Protein AF-A0AAW0WHF5-F1 (afdb_monomer)

Solvent-accessible surface area (backbone atoms only — not comparable to full-atom values): 9556 Å² total; per-residue (Å²): 99,44,80,44,66,84,47,69,69,51,54,52,48,49,53,54,52,52,59,47,49,70,40,68,70,53,32,53,51,36,58,76,66,55,57,47,82,48,66,56,63,85,96,43,67,75,81,48,47,66,61,52,53,50,51,49,49,52,54,51,51,50,51,70,72,48,70,84,59,88,70,54,72,69,56,48,48,54,54,47,54,53,50,50,48,51,60,35,61,36,68,75,47,88,62,72,95,55,95,62,86,62,80,53,50,21,56,35,32,76,75,67,75,40,88,72,80,66,79,78,70,86,68,66,63,68,64,63,67,71,73,68,68,58,101,81,57,79,79,79,77,75,75,80,78,68,81,84,80,86,133

Structure (mmCIF, N/CA/C/O backbone):
data_AF-A0AAW0WHF5-F1
#
_entry.id   AF-A0AAW0WHF5-F1
#
loop_
_atom_site.group_PDB
_atom_site.id
_atom_site.type_symbol
_atom_site.label_atom_id
_atom_site.label_alt_id
_atom_site.label_comp_id
_atom_site.label_asym_id
_atom_site.label_entity_id
_atom_site.label_seq_id
_atom_site.pdbx_PDB_ins_code
_atom_site.Cartn_x
_atom_site.Cartn_y
_atom_site.Cartn_z
_atom_site.occupancy
_atom_site.B_iso_or_equiv
_atom_site.auth_seq_id
_atom_site.auth_comp_id
_atom_site.auth_asym_id
_atom_site.auth_atom_id
_atom_site.pdbx_PDB_model_num
ATOM 1 N N . MET A 1 1 ? 8.457 6.831 -6.857 1.00 86.12 1 MET A N 1
ATOM 2 C CA . MET A 1 1 ? 9.514 5.923 -6.342 1.00 86.12 1 MET A CA 1
ATOM 3 C C . MET A 1 1 ? 8.894 4.700 -5.666 1.00 86.12 1 MET A C 1
ATOM 5 O O . MET A 1 1 ? 7.983 4.861 -4.867 1.00 86.12 1 MET A O 1
ATOM 9 N N . ILE A 1 2 ? 9.393 3.501 -5.971 1.00 91.00 2 ILE A N 1
ATOM 10 C CA . ILE A 1 2 ? 9.016 2.203 -5.391 1.00 91.00 2 ILE A CA 1
ATOM 11 C C . ILE A 1 2 ? 10.237 1.654 -4.645 1.00 91.00 2 ILE A C 1
ATOM 13 O O . ILE A 1 2 ? 11.342 1.674 -5.185 1.00 91.00 2 ILE A O 1
ATOM 17 N N . ILE A 1 3 ? 10.054 1.161 -3.420 1.00 92.50 3 ILE A N 1
ATOM 18 C CA . ILE A 1 3 ? 11.120 0.549 -2.614 1.00 92.50 3 ILE A CA 1
ATOM 19 C C . ILE A 1 3 ? 10.675 -0.854 -2.197 1.00 92.50 3 ILE A C 1
ATOM 21 O O . ILE A 1 3 ? 9.581 -1.005 -1.660 1.00 92.50 3 ILE A O 1
ATOM 25 N N . SER A 1 4 ? 11.513 -1.869 -2.421 1.00 93.56 4 SER A N 1
ATOM 26 C CA . SER A 1 4 ? 11.228 -3.256 -2.020 1.00 93.56 4 SER A CA 1
ATOM 27 C C . SER A 1 4 ? 12.440 -3.961 -1.409 1.00 93.56 4 SER A C 1
ATOM 29 O O . SER A 1 4 ? 13.583 -3.508 -1.534 1.00 93.56 4 SER A O 1
ATOM 31 N N . ASP A 1 5 ? 12.193 -5.112 -0.778 1.00 93.19 5 ASP A N 1
ATOM 32 C CA . ASP A 1 5 ? 13.256 -6.035 -0.390 1.00 93.19 5 ASP A CA 1
ATOM 33 C C . ASP A 1 5 ? 13.819 -6.823 -1.583 1.00 93.19 5 ASP A C 1
ATOM 35 O O . ASP A 1 5 ? 13.335 -6.745 -2.715 1.00 93.19 5 ASP A O 1
ATOM 39 N N . ASN A 1 6 ? 14.887 -7.574 -1.310 1.00 92.75 6 ASN A N 1
ATOM 40 C CA . ASN A 1 6 ? 15.612 -8.388 -2.284 1.00 92.75 6 ASN A CA 1
ATOM 41 C C . ASN A 1 6 ? 14.970 -9.763 -2.544 1.00 92.75 6 ASN A C 1
ATOM 43 O O . ASN A 1 6 ? 15.640 -10.650 -3.079 1.00 92.75 6 ASN A O 1
ATOM 47 N N . GLY A 1 7 ? 13.705 -9.956 -2.167 1.00 91.25 7 GLY A N 1
ATOM 48 C CA . GLY A 1 7 ? 12.954 -11.180 -2.394 1.00 91.25 7 GLY A CA 1
ATOM 49 C C . GLY A 1 7 ? 12.944 -11.578 -3.868 1.00 91.25 7 GLY A C 1
ATOM 50 O O . GLY A 1 7 ? 12.906 -10.739 -4.774 1.00 91.25 7 GLY A O 1
ATOM 51 N N . THR A 1 8 ? 12.977 -12.883 -4.122 1.00 94.00 8 THR A N 1
ATOM 52 C CA . THR A 1 8 ? 13.085 -13.446 -5.476 1.00 94.00 8 THR A CA 1
ATOM 53 C C . THR A 1 8 ? 11.945 -12.991 -6.385 1.00 94.00 8 THR A C 1
ATOM 55 O O . THR A 1 8 ? 12.197 -12.631 -7.534 1.00 94.00 8 THR A O 1
ATOM 58 N N . SER A 1 9 ? 10.719 -12.908 -5.860 1.00 95.00 9 SER A N 1
ATOM 59 C CA . SER A 1 9 ? 9.550 -12.399 -6.587 1.00 95.00 9 SER A CA 1
ATOM 60 C C . SER A 1 9 ? 9.721 -10.940 -7.023 1.00 95.00 9 SER A C 1
ATOM 62 O O . SER A 1 9 ? 9.439 -10.611 -8.172 1.00 95.00 9 SER A O 1
ATOM 64 N N . PHE A 1 10 ? 10.250 -10.069 -6.154 1.00 93.94 10 PHE A N 1
ATOM 65 C CA . PHE A 1 10 ? 10.505 -8.666 -6.503 1.00 93.94 10 PHE A CA 1
ATOM 66 C C . PHE A 1 10 ? 11.655 -8.524 -7.497 1.00 93.94 10 PHE A C 1
ATOM 68 O O . PHE A 1 10 ? 11.576 -7.713 -8.413 1.00 93.94 10 PHE A O 1
ATOM 75 N N . ARG A 1 11 ? 12.698 -9.352 -7.383 1.00 93.88 11 ARG A N 1
ATOM 76 C CA . ARG A 1 11 ? 13.784 -9.401 -8.374 1.00 93.88 11 ARG A CA 1
ATOM 77 C C . ARG A 1 11 ? 13.299 -9.873 -9.744 1.00 93.88 11 ARG A C 1
ATOM 79 O O . ARG A 1 11 ? 13.752 -9.346 -10.756 1.00 93.88 11 ARG A O 1
ATOM 86 N N . ALA A 1 12 ? 12.389 -10.843 -9.794 1.00 94.38 12 ALA A N 1
ATOM 87 C CA . ALA A 1 12 ? 11.760 -11.267 -11.041 1.00 94.38 12 ALA A CA 1
ATOM 88 C C . ALA A 1 12 ? 10.892 -10.146 -11.637 1.00 94.38 12 ALA A C 1
ATOM 90 O O . ALA A 1 12 ? 10.993 -9.861 -12.829 1.00 94.38 12 ALA A O 1
ATOM 91 N N . ALA A 1 13 ? 10.107 -9.461 -10.806 1.00 94.44 13 ALA A N 1
ATOM 92 C CA . ALA A 1 13 ? 9.278 -8.342 -11.236 1.00 94.44 13 ALA A CA 1
ATOM 93 C C . ALA A 1 13 ? 10.101 -7.122 -11.703 1.00 94.44 13 ALA A C 1
ATOM 95 O O . ALA A 1 13 ? 9.728 -6.510 -12.698 1.00 94.44 13 ALA A O 1
ATOM 96 N N . ASP A 1 14 ? 11.250 -6.814 -11.088 1.00 93.75 14 ASP A N 1
ATOM 97 C CA . ASP A 1 14 ? 12.175 -5.768 -11.570 1.00 93.75 14 ASP A CA 1
ATOM 98 C C . ASP A 1 14 ? 12.709 -6.082 -12.974 1.00 93.75 14 ASP A C 1
ATOM 100 O O . ASP A 1 14 ? 12.800 -5.189 -13.811 1.00 93.75 14 ASP A O 1
ATOM 104 N N . LYS A 1 15 ? 12.986 -7.355 -13.294 1.00 92.12 15 LYS A N 1
ATOM 105 C CA . LYS A 1 15 ? 13.370 -7.738 -14.667 1.00 92.12 15 LYS A CA 1
ATOM 106 C C . LYS A 1 15 ? 12.264 -7.404 -15.669 1.00 92.12 15 LYS A C 1
ATOM 108 O O . LYS A 1 15 ? 12.545 -6.813 -16.707 1.00 92.12 15 LYS A O 1
ATOM 113 N N . VAL A 1 16 ? 11.014 -7.737 -15.343 1.00 92.44 16 VAL A N 1
ATOM 114 C CA . VAL A 1 16 ? 9.856 -7.396 -16.187 1.00 92.44 16 VAL A CA 1
ATOM 115 C C . VAL A 1 16 ? 9.692 -5.879 -16.289 1.00 92.44 16 VAL A C 1
ATOM 117 O O . VAL A 1 16 ? 9.518 -5.352 -17.383 1.00 92.44 16 VAL A O 1
ATOM 120 N N . PHE A 1 17 ? 9.813 -5.166 -15.170 1.00 90.62 17 PHE A N 1
ATOM 121 C CA . PHE A 1 17 ? 9.710 -3.710 -15.115 1.00 90.62 17 PHE A CA 1
ATOM 122 C C . PHE A 1 17 ? 10.771 -3.018 -15.980 1.00 90.62 17 PHE A C 1
ATOM 124 O O . PHE A 1 17 ? 10.466 -2.057 -16.683 1.00 90.62 17 PHE A O 1
ATOM 131 N N . ARG A 1 18 ? 12.009 -3.522 -15.983 1.00 89.69 18 ARG A N 1
ATOM 132 C CA . ARG A 1 18 ? 13.084 -3.017 -16.847 1.00 89.69 18 ARG A CA 1
ATOM 133 C C . ARG A 1 18 ? 12.784 -3.240 -18.323 1.00 89.69 18 ARG A C 1
ATOM 135 O O . ARG A 1 18 ? 12.902 -2.288 -19.079 1.00 89.69 18 ARG A O 1
ATOM 142 N N . ASN A 1 19 ? 12.309 -4.425 -18.702 1.00 89.62 19 ASN A N 1
ATOM 143 C CA . ASN A 1 19 ? 11.918 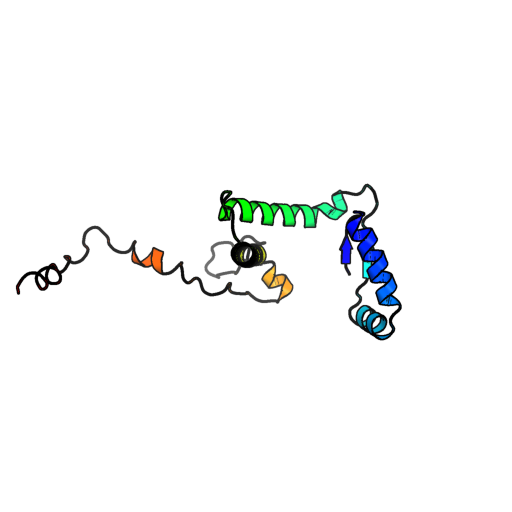-4.694 -20.089 1.00 89.62 19 ASN A CA 1
ATOM 144 C C . ASN A 1 19 ? 10.770 -3.772 -20.540 1.00 89.62 19 ASN A C 1
ATOM 146 O O . ASN A 1 19 ? 10.760 -3.284 -21.665 1.00 89.62 19 ASN A O 1
ATOM 150 N N . LEU A 1 20 ? 9.810 -3.483 -19.654 1.00 87.62 20 LEU A N 1
ATOM 151 C CA . LEU A 1 20 ? 8.725 -2.541 -19.947 1.00 87.62 20 LEU A CA 1
ATOM 152 C C . LEU A 1 20 ? 9.234 -1.106 -20.147 1.00 87.62 20 LEU A C 1
ATOM 154 O O . LEU A 1 20 ? 8.672 -0.377 -20.960 1.00 87.62 20 LEU A O 1
ATOM 158 N N . ARG A 1 21 ? 10.313 -0.701 -19.462 1.00 85.12 21 ARG A N 1
ATOM 159 C CA . ARG A 1 21 ? 10.952 0.614 -19.663 1.00 85.12 21 ARG A CA 1
ATOM 160 C C . ARG A 1 21 ? 11.628 0.762 -21.023 1.00 85.12 21 ARG A C 1
ATOM 162 O O . ARG A 1 21 ? 11.966 1.891 -21.375 1.00 85.12 21 ARG A O 1
ATOM 169 N N . ASP A 1 22 ? 11.820 -0.315 -21.775 1.00 85.94 22 ASP A N 1
ATOM 170 C CA . ASP A 1 22 ? 12.374 -0.230 -23.127 1.00 85.94 22 ASP A CA 1
ATOM 171 C C . ASP A 1 22 ? 11.306 0.163 -24.161 1.00 85.94 22 ASP A C 1
ATOM 173 O O . ASP A 1 22 ? 11.641 0.691 -25.223 1.00 85.94 22 ASP A O 1
ATOM 177 N N . ASN A 1 23 ? 10.016 0.017 -23.832 1.00 89.75 23 ASN A N 1
ATOM 178 C CA . ASN A 1 23 ? 8.924 0.559 -24.637 1.00 89.75 23 ASN A CA 1
ATOM 179 C C . ASN A 1 23 ? 8.877 2.095 -24.505 1.00 89.75 23 ASN A C 1
ATOM 181 O O . ASN A 1 23 ? 8.826 2.633 -23.397 1.00 89.75 23 ASN A O 1
ATOM 185 N N . GLY A 1 24 ? 8.878 2.803 -25.641 1.00 89.25 24 GLY A N 1
ATOM 186 C CA . GLY A 1 24 ? 8.912 4.267 -25.703 1.00 89.25 24 GLY A CA 1
ATOM 187 C C . GLY A 1 24 ? 7.803 4.954 -24.903 1.00 89.25 24 GLY A C 1
ATOM 188 O O . GLY A 1 24 ? 8.104 5.831 -24.092 1.00 89.25 24 GLY A O 1
ATOM 189 N N . GLU A 1 25 ? 6.554 4.507 -25.054 1.00 91.44 25 GLU A N 1
ATOM 190 C CA . GLU A 1 25 ? 5.394 5.113 -24.382 1.00 91.44 25 GLU A CA 1
ATOM 191 C C . GLU A 1 25 ? 5.456 4.916 -22.862 1.00 91.44 25 GLU A C 1
ATOM 193 O O . GLU A 1 25 ? 5.269 5.851 -22.078 1.00 91.44 25 GLU A O 1
ATOM 198 N N . VAL A 1 26 ? 5.788 3.695 -22.435 1.00 89.25 26 VAL A N 1
ATOM 199 C CA . VAL A 1 26 ? 5.914 3.341 -21.015 1.00 89.25 26 VAL A CA 1
ATOM 200 C C . VAL A 1 26 ? 7.069 4.109 -20.379 1.00 89.25 26 VAL A C 1
ATOM 202 O O . VAL A 1 26 ? 6.944 4.623 -19.266 1.00 89.25 26 VAL A O 1
ATOM 205 N N . ARG A 1 27 ? 8.193 4.243 -21.087 1.00 88.94 27 ARG A N 1
ATOM 206 C CA . ARG A 1 27 ? 9.358 4.993 -20.615 1.00 88.94 27 ARG A CA 1
ATOM 207 C C . ARG A 1 27 ? 9.042 6.462 -20.381 1.00 88.94 27 ARG A C 1
ATOM 209 O O . ARG A 1 27 ? 9.441 7.004 -19.350 1.00 88.94 27 ARG A O 1
ATOM 216 N N . GLU A 1 28 ? 8.364 7.109 -21.323 1.00 91.31 28 GLU A N 1
ATOM 217 C CA . GLU A 1 28 ? 7.961 8.512 -21.193 1.00 91.31 28 GLU A CA 1
ATOM 218 C C . GLU A 1 28 ? 6.956 8.705 -20.062 1.00 91.31 28 GLU A C 1
ATOM 220 O O . GLU A 1 28 ? 7.106 9.626 -19.256 1.00 91.31 28 GLU A O 1
ATOM 225 N N . HIS A 1 29 ? 5.990 7.793 -19.938 1.00 90.75 29 HIS A N 1
ATOM 226 C CA . HIS A 1 29 ? 5.041 7.809 -18.833 1.00 90.75 29 HIS A CA 1
ATOM 227 C C . HIS A 1 29 ? 5.748 7.698 -17.476 1.00 90.75 29 HIS A C 1
ATOM 229 O O . HIS A 1 29 ? 5.545 8.547 -16.609 1.00 90.75 29 HIS A O 1
ATOM 235 N N . LEU A 1 30 ? 6.622 6.701 -17.301 1.00 88.19 30 LEU A N 1
ATOM 236 C CA . LEU A 1 30 ? 7.358 6.476 -16.052 1.00 88.19 30 LEU A CA 1
ATOM 237 C C . LEU A 1 30 ? 8.303 7.632 -15.704 1.00 88.19 30 LEU A C 1
ATOM 239 O O . LEU A 1 30 ? 8.465 7.940 -14.522 1.00 88.19 30 LEU A O 1
ATOM 243 N N . LYS A 1 31 ? 8.903 8.286 -16.710 1.00 88.31 31 LYS A N 1
ATOM 244 C CA . LYS A 1 31 ? 9.688 9.515 -16.514 1.00 88.31 31 LYS A CA 1
ATOM 245 C C . LYS A 1 31 ? 8.815 10.660 -16.010 1.00 88.31 31 LYS A C 1
ATOM 247 O O . LYS A 1 31 ? 9.209 11.329 -15.063 1.00 88.31 31 LYS A O 1
ATOM 252 N N . ARG A 1 32 ? 7.633 10.857 -16.602 1.00 91.75 32 ARG A N 1
ATOM 253 C CA . ARG A 1 32 ? 6.698 11.923 -16.211 1.00 91.75 32 ARG A CA 1
ATOM 254 C C . ARG A 1 32 ? 6.219 11.792 -14.764 1.00 91.75 32 ARG A C 1
ATOM 256 O O . ARG A 1 32 ? 6.027 12.805 -14.109 1.00 91.75 32 ARG A O 1
ATOM 263 N N . ILE A 1 33 ? 6.025 10.567 -14.276 1.00 90.88 33 ILE A N 1
ATOM 264 C CA . ILE A 1 33 ? 5.602 10.308 -12.888 1.00 90.88 33 ILE A CA 1
ATOM 265 C C . ILE A 1 33 ? 6.776 10.071 -11.921 1.00 90.88 33 ILE A C 1
ATOM 267 O O . ILE A 1 33 ? 6.553 9.635 -10.792 1.00 90.88 33 ILE A O 1
ATOM 271 N N . GLU A 1 34 ? 8.020 10.276 -12.373 1.00 89.19 34 GLU A N 1
ATOM 272 C CA . GLU A 1 34 ? 9.250 10.071 -11.587 1.00 89.19 34 GLU A CA 1
ATOM 273 C C . GLU A 1 34 ? 9.279 8.714 -10.849 1.00 89.19 34 GLU A C 1
ATOM 275 O O . GLU A 1 34 ? 9.662 8.567 -9.677 1.00 89.19 34 GLU A O 1
ATOM 280 N N . CYS A 1 35 ? 8.827 7.667 -11.543 1.00 89.69 35 CYS A N 1
ATOM 281 C CA . CYS A 1 35 ? 8.725 6.337 -10.968 1.00 89.69 35 CYS A CA 1
ATOM 282 C C . CYS A 1 35 ? 10.015 5.542 -11.185 1.00 89.69 35 CYS A C 1
ATOM 284 O O . CYS A 1 35 ? 10.223 4.902 -12.215 1.00 89.69 35 CYS A O 1
ATOM 286 N N . GLU A 1 36 ? 10.864 5.538 -10.163 1.00 88.88 36 GLU A N 1
ATOM 287 C CA . GLU A 1 36 ? 12.027 4.656 -10.059 1.00 88.88 36 GLU A CA 1
ATOM 288 C C . GLU A 1 36 ? 11.771 3.519 -9.062 1.00 88.88 36 GLU A C 1
ATOM 290 O O . GLU A 1 36 ? 11.224 3.769 -7.988 1.00 88.88 36 GLU A O 1
ATOM 295 N N . TRP A 1 37 ? 12.198 2.292 -9.381 1.00 92.88 37 TRP A N 1
ATOM 296 C CA . TRP A 1 37 ? 12.198 1.164 -8.447 1.00 92.88 37 TRP A CA 1
ATOM 297 C C . TRP A 1 37 ? 13.601 0.940 -7.874 1.00 92.88 37 TRP A C 1
ATOM 299 O O . TRP A 1 37 ? 14.556 0.707 -8.614 1.00 92.88 37 TRP A O 1
ATOM 309 N N . ARG A 1 38 ? 13.720 0.999 -6.544 1.00 92.31 38 ARG A N 1
ATOM 310 C CA . ARG A 1 38 ? 14.941 0.731 -5.781 1.00 92.31 38 ARG A CA 1
ATOM 311 C C . ARG A 1 38 ? 14.788 -0.464 -4.839 1.00 92.31 38 ARG A C 1
ATOM 313 O O . ARG A 1 38 ? 13.719 -0.720 -4.290 1.00 92.31 38 ARG A O 1
ATOM 320 N N . PHE A 1 39 ? 15.897 -1.156 -4.607 1.00 94.06 39 PHE A N 1
ATOM 321 C CA . PHE A 1 39 ? 16.004 -2.219 -3.610 1.00 94.06 39 PHE A CA 1
ATOM 322 C C . PHE A 1 39 ? 16.711 -1.696 -2.363 1.00 94.06 39 PHE A C 1
ATOM 324 O O . PHE A 1 39 ? 17.676 -0.937 -2.474 1.00 94.06 39 PHE A O 1
ATOM 331 N N . ILE A 1 40 ? 16.264 -2.125 -1.183 1.00 93.50 40 ILE A N 1
ATOM 332 C CA . ILE A 1 40 ? 17.008 -1.887 0.063 1.00 93.50 40 ILE A CA 1
ATOM 333 C C . ILE A 1 40 ? 18.355 -2.623 0.040 1.00 93.50 40 ILE A C 1
ATOM 335 O O . ILE A 1 40 ? 18.539 -3.598 -0.704 1.00 93.50 40 ILE A O 1
ATOM 339 N N . ALA A 1 41 ? 19.295 -2.186 0.879 1.00 92.44 41 ALA A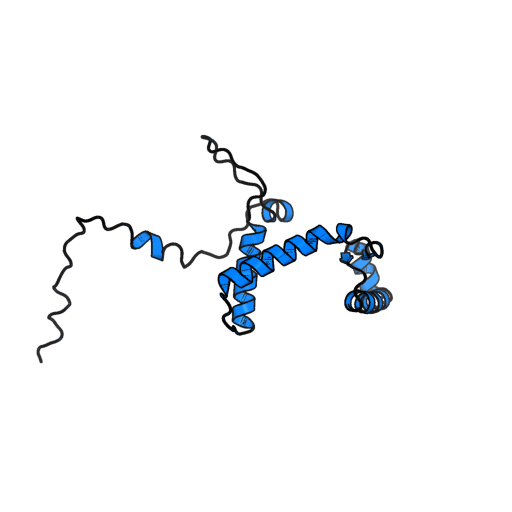 N 1
ATOM 340 C CA . ALA A 1 41 ? 20.592 -2.837 0.965 1.00 92.44 41 ALA A CA 1
ATOM 341 C C . ALA A 1 41 ? 20.427 -4.311 1.398 1.00 92.44 41 ALA A C 1
ATOM 343 O O . ALA A 1 41 ? 19.631 -4.621 2.295 1.00 92.44 41 ALA A O 1
ATOM 344 N N . PRO A 1 42 ? 21.151 -5.259 0.773 1.00 87.56 42 PRO A N 1
ATOM 345 C CA . PRO A 1 42 ? 21.155 -6.642 1.228 1.00 87.56 42 PRO A CA 1
ATOM 346 C C . PRO A 1 42 ? 21.552 -6.719 2.703 1.00 87.56 42 PRO A C 1
ATOM 348 O O . PRO A 1 42 ? 22.487 -6.046 3.126 1.00 87.56 42 PRO A O 1
ATOM 351 N N . ARG A 1 43 ? 20.863 -7.566 3.477 1.00 83.81 43 ARG A N 1
ATOM 352 C CA . ARG A 1 43 ? 21.087 -7.735 4.927 1.00 83.81 43 ARG A CA 1
ATOM 353 C C . ARG A 1 43 ? 20.810 -6.483 5.777 1.00 83.81 43 ARG A C 1
ATOM 355 O O . ARG A 1 43 ? 21.250 -6.435 6.920 1.00 83.81 43 ARG A O 1
ATOM 362 N N . ALA A 1 44 ? 20.037 -5.522 5.265 1.00 87.88 44 ALA A N 1
ATOM 363 C CA . ALA A 1 44 ? 19.567 -4.360 6.019 1.00 87.88 44 ALA A CA 1
ATOM 364 C C . ALA A 1 44 ? 18.054 -4.425 6.330 1.00 87.88 44 ALA A C 1
ATOM 366 O O . ALA A 1 44 ? 17.283 -3.607 5.823 1.00 87.88 44 ALA A O 1
ATOM 367 N N . PRO A 1 45 ? 17.588 -5.386 7.157 1.00 81.38 45 PRO A N 1
ATOM 368 C CA . PRO A 1 45 ? 16.156 -5.603 7.402 1.00 81.38 45 PRO A CA 1
ATOM 369 C C . PRO A 1 45 ? 15.459 -4.391 8.036 1.00 81.38 45 PRO A C 1
ATOM 371 O O . PRO A 1 45 ? 14.276 -4.161 7.806 1.00 81.38 45 PRO A O 1
ATOM 374 N N . TRP A 1 46 ? 16.189 -3.551 8.778 1.00 87.00 46 TRP A N 1
ATOM 375 C CA . TRP A 1 46 ? 15.627 -2.348 9.399 1.00 87.00 46 TRP A CA 1
ATOM 376 C C . TRP A 1 46 ? 15.068 -1.348 8.378 1.00 87.00 46 TRP A C 1
ATOM 378 O O . TRP A 1 46 ? 14.115 -0.639 8.698 1.00 87.00 46 TRP A O 1
ATOM 388 N N . GLN A 1 47 ? 15.602 -1.316 7.148 1.00 88.31 47 GLN A N 1
ATOM 389 C CA . GLN A 1 47 ? 15.089 -0.454 6.076 1.00 88.31 47 GLN A CA 1
ATOM 390 C C . GLN A 1 47 ? 13.670 -0.850 5.644 1.00 88.31 47 GLN A C 1
ATOM 392 O O . GLN A 1 47 ? 12.937 -0.018 5.112 1.00 88.31 47 GLN A O 1
ATOM 397 N N . GLY A 1 48 ? 13.275 -2.100 5.897 1.00 89.88 48 GLY A N 1
ATOM 398 C CA . GLY A 1 48 ? 11.947 -2.618 5.592 1.00 89.88 48 GLY A CA 1
ATOM 399 C C . GLY A 1 48 ? 10.945 -2.574 6.743 1.00 89.88 48 GLY A C 1
ATOM 400 O O . GLY A 1 48 ? 9.755 -2.825 6.552 1.00 89.88 48 GLY A O 1
ATOM 401 N N . GLY A 1 49 ? 11.388 -2.203 7.945 1.00 92.12 49 GLY A N 1
ATOM 402 C CA . GLY A 1 49 ? 10.581 -2.356 9.155 1.00 92.12 49 GLY A CA 1
ATOM 403 C C . GLY A 1 49 ? 9.273 -1.554 9.165 1.00 92.12 49 GLY A C 1
ATOM 404 O O . GLY A 1 49 ? 8.375 -1.863 9.949 1.00 92.12 49 GLY A O 1
ATOM 405 N N . PHE A 1 50 ? 9.131 -0.518 8.332 1.00 89.44 50 PHE A N 1
ATOM 406 C CA . PHE A 1 50 ? 7.894 0.267 8.264 1.00 89.44 50 PHE A CA 1
ATOM 407 C C . PHE A 1 50 ? 6.757 -0.507 7.575 1.00 89.44 50 PHE A C 1
ATOM 409 O O . PHE A 1 50 ? 5.664 -0.603 8.140 1.00 89.44 50 PHE A O 1
ATOM 416 N N . TYR A 1 51 ? 7.006 -1.112 6.405 1.00 90.50 51 TYR A N 1
ATOM 417 C CA . TYR A 1 51 ? 5.984 -1.891 5.704 1.00 90.50 51 TYR A CA 1
ATOM 418 C C . TYR A 1 51 ? 5.704 -3.203 6.439 1.00 90.50 51 TYR A C 1
ATOM 420 O O . TYR A 1 51 ? 4.555 -3.633 6.495 1.00 90.50 51 TYR A O 1
ATOM 428 N N . GLU A 1 52 ? 6.700 -3.799 7.101 1.00 92.88 52 GLU A N 1
ATOM 429 C CA . GLU A 1 52 ? 6.497 -4.987 7.941 1.00 92.88 52 GLU A CA 1
ATOM 430 C C . GLU A 1 52 ? 5.552 -4.703 9.115 1.00 92.88 52 GLU A C 1
ATOM 432 O O . GLU A 1 52 ? 4.612 -5.465 9.367 1.00 92.88 52 GLU A O 1
ATOM 437 N N . ARG A 1 53 ? 5.742 -3.570 9.809 1.00 94.25 53 ARG A N 1
ATOM 438 C CA . ARG A 1 53 ? 4.832 -3.124 10.878 1.00 94.25 53 ARG A CA 1
ATOM 439 C C . ARG A 1 53 ? 3.421 -2.858 10.354 1.00 94.25 53 ARG A C 1
ATOM 441 O O . ARG A 1 53 ? 2.442 -3.216 11.019 1.00 94.25 53 ARG A O 1
ATOM 448 N N . MET A 1 54 ? 3.301 -2.271 9.165 1.00 94.12 54 MET A N 1
ATOM 449 C CA . MET A 1 54 ? 2.008 -2.016 8.525 1.00 94.12 54 MET A CA 1
ATOM 450 C C . MET A 1 54 ? 1.286 -3.326 8.173 1.00 94.12 54 MET A C 1
ATOM 452 O O . MET A 1 54 ? 0.140 -3.525 8.579 1.00 94.12 54 MET A O 1
ATOM 456 N N . VAL A 1 55 ? 1.982 -4.277 7.543 1.00 95.00 55 VAL A N 1
ATOM 457 C CA . VAL A 1 55 ? 1.463 -5.627 7.259 1.00 95.00 55 VAL A CA 1
ATOM 458 C C . VAL A 1 55 ? 1.048 -6.340 8.548 1.00 95.00 55 VAL A C 1
ATOM 460 O O . VAL A 1 55 ? -0.014 -6.966 8.603 1.00 95.00 55 VAL A O 1
ATOM 463 N N . GLY A 1 56 ? 1.846 -6.228 9.614 1.00 96.62 56 GLY A N 1
ATOM 464 C CA . GLY A 1 56 ? 1.514 -6.778 10.929 1.00 96.62 56 GLY A CA 1
ATOM 465 C C . GLY A 1 56 ? 0.224 -6.194 11.515 1.00 96.62 56 GLY A C 1
ATOM 466 O O . GLY A 1 56 ? -0.579 -6.935 12.092 1.00 96.62 56 GLY A O 1
ATOM 467 N N . THR A 1 57 ? -0.004 -4.893 11.325 1.00 95.62 57 THR A N 1
ATOM 468 C CA . THR A 1 57 ? -1.225 -4.191 11.753 1.00 95.62 57 THR A CA 1
ATOM 469 C C . THR A 1 57 ? -2.445 -4.721 11.007 1.00 95.62 57 THR A C 1
ATOM 471 O O . THR A 1 57 ? -3.401 -5.159 11.647 1.00 95.62 57 THR A O 1
ATOM 474 N N . VAL A 1 58 ? -2.378 -4.797 9.675 1.00 96.31 58 VAL A N 1
ATOM 475 C CA . VAL A 1 58 ? -3.471 -5.320 8.838 1.00 96.31 58 VAL A CA 1
ATOM 476 C C . VAL A 1 58 ? -3.784 -6.776 9.194 1.00 96.31 58 VAL A C 1
ATOM 478 O O . VAL A 1 58 ? -4.930 -7.107 9.492 1.00 96.31 58 VAL A O 1
ATOM 481 N N . LYS A 1 59 ? -2.768 -7.646 9.289 1.00 95.88 59 LYS A N 1
ATOM 482 C CA . LYS A 1 59 ? -2.948 -9.055 9.692 1.00 95.88 59 LYS A CA 1
ATOM 483 C C . LYS A 1 59 ? -3.596 -9.197 11.070 1.00 95.88 59 LYS A C 1
ATOM 485 O O . LYS A 1 59 ? -4.353 -10.141 11.298 1.00 95.88 59 LYS A O 1
ATOM 490 N N . AR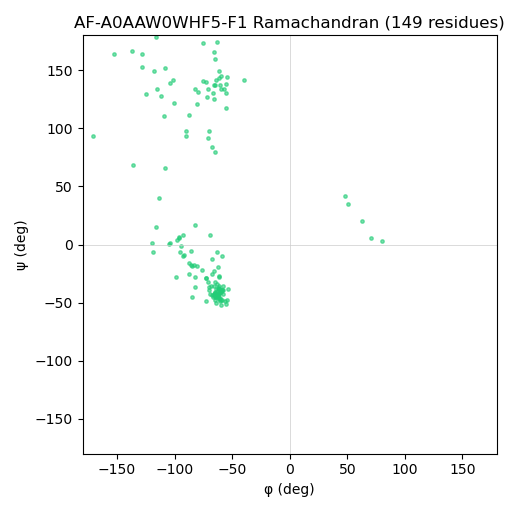G A 1 60 ? -3.287 -8.295 12.008 1.00 96.31 60 ARG A N 1
ATOM 491 C CA . ARG A 1 60 ? -3.909 -8.284 13.339 1.00 96.31 60 ARG A CA 1
ATOM 492 C C . ARG A 1 60 ? -5.390 -7.923 13.248 1.00 96.31 60 ARG A C 1
ATOM 494 O O . ARG A 1 60 ? -6.187 -8.590 13.900 1.00 96.31 60 ARG A O 1
ATOM 501 N N . CYS A 1 61 ? -5.750 -6.928 12.441 1.00 95.38 61 CYS A N 1
ATOM 502 C CA . CYS A 1 61 ? -7.146 -6.570 12.196 1.00 95.38 61 CYS A CA 1
ATOM 503 C C . CYS A 1 61 ? -7.911 -7.730 11.546 1.00 95.38 61 CYS A C 1
ATOM 505 O O . CYS A 1 61 ? -8.955 -8.112 12.059 1.00 95.38 61 CYS A O 1
ATOM 507 N N . ILE A 1 62 ? -7.346 -8.373 10.517 1.00 95.75 62 ILE A N 1
ATOM 508 C CA . ILE A 1 62 ? -7.968 -9.534 9.854 1.00 95.75 62 ILE A CA 1
ATOM 509 C C . ILE A 1 62 ? -8.255 -10.647 10.866 1.00 95.75 62 ILE A C 1
ATOM 511 O O . ILE A 1 62 ? -9.374 -11.150 10.935 1.00 95.75 62 ILE A O 1
ATOM 515 N N . ARG A 1 63 ? -7.270 -11.003 11.704 1.00 95.56 63 ARG A N 1
ATOM 516 C CA . ARG A 1 63 ? -7.448 -12.029 12.746 1.00 95.56 63 ARG A CA 1
ATOM 517 C C . ARG A 1 63 ? -8.561 -11.674 13.735 1.00 95.56 63 ARG A C 1
ATOM 519 O O . ARG A 1 63 ? -9.310 -12.564 14.120 1.00 95.56 63 ARG A O 1
ATOM 526 N N . LYS A 1 64 ? -8.678 -10.395 14.108 1.00 94.69 64 LYS A N 1
ATOM 527 C CA . LYS A 1 64 ? -9.733 -9.893 15.002 1.00 94.69 64 LYS A CA 1
ATOM 528 C C . LYS A 1 64 ? -11.114 -9.826 14.351 1.00 94.69 64 LYS A C 1
ATOM 530 O O . LYS A 1 64 ? -12.094 -9.909 15.064 1.00 94.69 64 LYS A O 1
ATOM 535 N N . VAL A 1 65 ? -11.222 -9.638 13.040 1.00 93.75 65 VAL A N 1
ATOM 536 C CA . VAL A 1 65 ? -12.533 -9.567 12.366 1.00 93.75 65 VAL A CA 1
ATOM 537 C C . VAL A 1 65 ? -13.036 -10.971 12.019 1.00 93.75 65 VAL A C 1
ATOM 539 O O . VAL A 1 65 ? -14.194 -11.325 12.262 1.00 93.75 65 VAL A O 1
ATOM 542 N N . LEU A 1 66 ? -12.154 -11.810 11.474 1.00 94.00 66 LEU A N 1
ATOM 543 C CA . LEU A 1 66 ? -12.539 -13.127 10.975 1.00 94.00 66 LEU A CA 1
ATOM 544 C C . LEU A 1 66 ? -12.613 -14.188 12.073 1.00 94.00 66 LEU A C 1
ATOM 546 O O . LEU A 1 66 ? -13.389 -15.126 11.922 1.00 94.00 66 LEU A O 1
ATOM 550 N N . HIS A 1 67 ? -11.846 -14.057 13.161 1.00 93.19 67 HIS A N 1
ATOM 551 C CA . HIS A 1 67 ? -11.797 -15.040 14.254 1.00 93.19 67 HIS A CA 1
ATOM 552 C C . HIS A 1 67 ? -11.560 -16.490 13.773 1.00 93.19 67 HIS A C 1
ATOM 554 O O . HIS A 1 67 ? -12.112 -17.436 14.319 1.00 93.19 67 HIS A O 1
ATOM 560 N N . GLY A 1 68 ? -10.760 -16.674 12.715 1.00 89.19 68 GLY A N 1
ATOM 561 C CA . GLY A 1 68 ? -10.460 -17.998 12.150 1.00 89.19 68 GLY A CA 1
ATOM 562 C C . GLY A 1 68 ? -11.536 -18.576 11.222 1.00 89.19 68 GLY A C 1
ATOM 563 O O . GLY A 1 68 ? -11.366 -19.689 10.726 1.00 89.19 68 GLY A O 1
ATOM 564 N N . ARG A 1 69 ? -12.615 -17.835 10.937 1.00 93.56 69 ARG A N 1
ATOM 565 C CA . ARG A 1 69 ? -13.624 -18.242 9.951 1.00 93.56 69 ARG A CA 1
ATOM 566 C C . ARG A 1 69 ? -13.026 -18.311 8.547 1.00 93.56 69 ARG A C 1
ATOM 568 O O . ARG A 1 69 ? -12.233 -17.454 8.152 1.00 93.56 69 ARG A O 1
ATOM 575 N N . ARG A 1 70 ? -13.446 -19.320 7.783 1.00 93.69 70 ARG A N 1
ATOM 576 C CA . ARG A 1 70 ? -13.200 -19.386 6.339 1.00 93.69 70 ARG A CA 1
ATOM 577 C C . ARG A 1 70 ? -14.226 -18.488 5.662 1.00 93.69 70 ARG A C 1
ATOM 579 O O . ARG A 1 70 ? -15.407 -18.576 5.975 1.00 93.69 70 ARG A O 1
ATOM 586 N N . VAL A 1 71 ? -13.752 -17.631 4.774 1.00 94.31 71 VAL A N 1
ATOM 587 C CA . VAL A 1 71 ? -14.563 -16.670 4.029 1.00 94.31 71 VAL A CA 1
ATOM 588 C C . VAL A 1 71 ? -14.258 -16.820 2.547 1.00 94.31 71 VAL A C 1
ATOM 590 O O . VAL A 1 71 ? -13.167 -17.264 2.173 1.00 94.31 71 VAL A O 1
ATOM 593 N N . SER A 1 72 ? -15.225 -16.475 1.712 1.00 96.62 72 SER A N 1
ATOM 594 C CA . SER A 1 72 ? -15.042 -16.354 0.270 1.00 96.62 72 SER A CA 1
ATOM 595 C C . SER A 1 72 ? -14.095 -15.199 -0.080 1.00 96.62 72 SER A C 1
ATOM 597 O O . SER A 1 72 ? -13.786 -14.335 0.746 1.00 96.62 72 SER A O 1
ATOM 599 N N . CYS A 1 73 ? -13.624 -15.171 -1.329 1.00 95.25 73 CYS A N 1
ATOM 600 C CA . CYS A 1 73 ? -12.780 -14.083 -1.823 1.00 95.25 73 CYS A CA 1
ATOM 601 C C . CYS A 1 73 ? -13.488 -12.722 -1.746 1.00 95.25 73 CYS A C 1
ATOM 603 O O . CYS A 1 73 ? -12.855 -11.734 -1.376 1.00 95.25 73 CYS A O 1
ATOM 605 N N . ASP A 1 74 ? -14.788 -12.677 -2.046 1.00 95.25 74 ASP A N 1
ATOM 606 C CA . ASP A 1 74 ? -15.573 -11.440 -2.020 1.00 95.25 74 ASP A CA 1
ATOM 607 C C . ASP A 1 74 ? -15.769 -10.927 -0.591 1.00 95.25 74 ASP A C 1
ATOM 609 O O . ASP A 1 74 ? -15.565 -9.744 -0.320 1.00 95.25 74 ASP A O 1
ATOM 613 N N . GLU A 1 75 ? -16.061 -11.819 0.358 1.00 94.00 75 GLU A N 1
ATOM 614 C CA . GLU A 1 75 ? -16.139 -11.463 1.779 1.00 94.00 75 GLU A CA 1
ATOM 615 C C . GLU A 1 75 ? -14.790 -10.967 2.312 1.00 94.00 75 GLU A C 1
ATOM 617 O O . GLU A 1 75 ? -14.732 -9.949 3.005 1.00 94.00 75 GLU A O 1
ATOM 622 N N . LEU A 1 76 ? -13.687 -11.643 1.965 1.00 95.06 76 LEU A N 1
ATOM 623 C CA . LEU A 1 76 ? -12.349 -11.203 2.361 1.00 95.06 76 LEU A CA 1
ATOM 624 C C . LEU A 1 76 ? -12.028 -9.819 1.793 1.00 95.06 76 LEU A C 1
ATOM 626 O O . LEU A 1 76 ? -11.457 -8.989 2.502 1.00 95.06 76 LEU A O 1
ATOM 630 N N . ARG A 1 77 ? -12.395 -9.563 0.533 1.00 94.88 77 ARG A N 1
ATOM 631 C CA . ARG A 1 77 ? -12.205 -8.261 -0.111 1.00 94.88 77 ARG A CA 1
ATOM 632 C C . ARG A 1 77 ? -12.954 -7.167 0.643 1.00 94.88 77 ARG A C 1
ATOM 634 O O . ARG A 1 77 ? -12.348 -6.145 0.952 1.00 94.88 77 ARG A O 1
ATOM 641 N N . THR A 1 78 ? -14.219 -7.394 0.984 1.00 94.00 78 THR A N 1
ATOM 642 C CA . THR A 1 78 ? -15.020 -6.441 1.766 1.00 94.00 78 THR A CA 1
ATOM 643 C C . THR A 1 78 ? -14.378 -6.159 3.122 1.00 94.00 78 THR A C 1
ATOM 645 O O . THR A 1 78 ? -14.150 -5.002 3.471 1.00 94.00 78 THR A O 1
ATOM 648 N N . VAL A 1 79 ? -13.970 -7.205 3.846 1.00 93.94 79 VAL A N 1
ATOM 649 C CA . VAL A 1 79 ? -13.280 -7.061 5.138 1.00 93.94 79 VAL A CA 1
ATOM 650 C C . VAL A 1 79 ? -11.970 -6.279 5.000 1.00 93.94 79 VAL A C 1
ATOM 652 O O . VAL A 1 79 ? -11.647 -5.455 5.854 1.00 93.94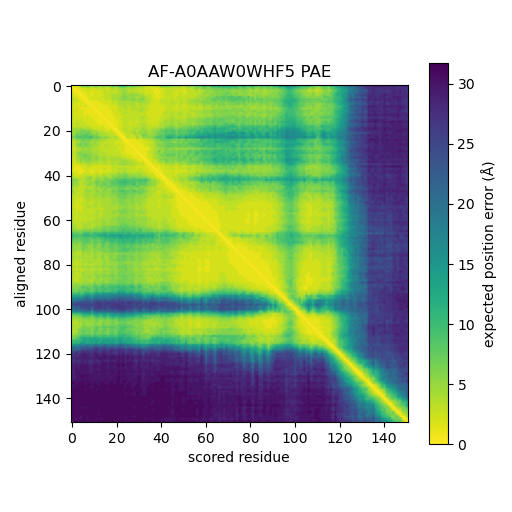 79 VAL A O 1
ATOM 655 N N . LEU A 1 80 ? -11.200 -6.507 3.934 1.00 94.88 80 LEU A N 1
ATOM 656 C CA . LEU A 1 80 ? -9.961 -5.770 3.684 1.00 94.88 80 LEU A CA 1
ATOM 657 C C . LEU A 1 80 ? -10.212 -4.281 3.432 1.00 94.88 80 LEU A C 1
ATOM 659 O O . LEU A 1 80 ? -9.476 -3.468 3.987 1.00 94.88 80 LEU A O 1
ATOM 663 N N . VAL A 1 81 ? -11.248 -3.930 2.666 1.00 93.94 81 VAL A N 1
ATOM 664 C CA . VAL A 1 81 ? -11.637 -2.530 2.414 1.00 93.94 81 VAL A CA 1
ATOM 665 C C . VAL A 1 81 ? -12.035 -1.831 3.716 1.00 93.94 81 VAL A C 1
ATOM 667 O O . VAL A 1 81 ? -11.612 -0.706 3.982 1.00 93.94 81 VAL A O 1
ATOM 670 N N . GLU A 1 82 ? -12.789 -2.505 4.586 1.00 92.50 82 GLU A N 1
ATOM 671 C CA . GLU A 1 82 ? -13.129 -1.950 5.899 1.00 92.50 82 GLU A CA 1
ATOM 672 C C . GLU A 1 82 ? -11.886 -1.745 6.772 1.00 92.50 82 GLU A C 1
ATOM 674 O O . GLU A 1 82 ? -11.724 -0.697 7.404 1.00 92.50 82 GLU A O 1
ATOM 679 N N . ILE A 1 83 ? -10.980 -2.725 6.800 1.00 94.19 83 ILE A N 1
ATOM 680 C CA . ILE A 1 83 ? -9.730 -2.632 7.562 1.00 94.19 83 ILE A CA 1
ATOM 681 C C . ILE A 1 83 ? -8.855 -1.494 7.035 1.00 94.19 83 ILE A C 1
ATOM 683 O O . ILE A 1 83 ? -8.312 -0.738 7.841 1.00 94.19 83 ILE A O 1
ATOM 687 N N . GLU A 1 84 ? -8.730 -1.353 5.717 1.00 93.56 84 GLU A N 1
ATOM 688 C CA . GLU A 1 84 ? -8.021 -0.249 5.071 1.00 93.56 84 GLU A CA 1
ATOM 689 C C . GLU A 1 84 ? -8.581 1.097 5.536 1.00 93.56 84 GLU A C 1
ATOM 691 O O . GLU A 1 84 ? -7.830 1.936 6.041 1.00 93.56 84 GLU A O 1
ATOM 696 N N . ALA A 1 85 ? -9.902 1.273 5.461 1.00 92.06 85 ALA A N 1
ATOM 697 C CA . ALA A 1 85 ? -10.554 2.504 5.886 1.00 92.06 85 ALA A CA 1
ATOM 698 C C . ALA A 1 85 ? -10.274 2.824 7.366 1.00 92.06 85 ALA A C 1
ATOM 700 O O . ALA A 1 85 ? -10.023 3.978 7.719 1.00 92.06 85 ALA A O 1
ATOM 701 N N . ARG A 1 86 ? -10.253 1.812 8.246 1.00 91.94 86 ARG A N 1
ATOM 702 C CA . ARG A 1 86 ? -9.915 1.997 9.670 1.00 91.94 86 ARG A CA 1
ATOM 703 C C . ARG A 1 86 ? -8.441 2.318 9.900 1.00 91.94 86 ARG A C 1
ATOM 705 O O . ARG A 1 86 ? -8.140 3.139 10.762 1.00 91.94 86 ARG A O 1
ATOM 712 N N . VAL A 1 87 ? -7.527 1.687 9.166 1.00 93.12 87 VAL A N 1
ATOM 713 C CA . VAL A 1 87 ? -6.085 1.964 9.273 1.00 93.12 87 VAL A CA 1
ATOM 714 C C . VAL A 1 87 ? -5.779 3.383 8.791 1.00 93.12 87 VAL A C 1
ATOM 716 O O . VAL A 1 87 ? -5.049 4.105 9.470 1.00 93.12 87 VAL A O 1
ATOM 719 N N . ASN A 1 88 ? -6.393 3.813 7.688 1.00 92.38 88 ASN A N 1
ATOM 720 C CA . ASN A 1 88 ? -6.161 5.129 7.092 1.00 92.38 88 ASN A CA 1
ATOM 721 C C . ASN A 1 88 ? -6.852 6.284 7.842 1.00 92.38 88 ASN A C 1
ATOM 723 O O . ASN A 1 88 ? -6.392 7.422 7.763 1.00 92.38 88 ASN A O 1
ATOM 727 N N . ASN A 1 89 ? -7.903 5.999 8.617 1.00 90.56 89 ASN A N 1
ATOM 728 C CA . ASN A 1 89 ? -8.558 6.967 9.509 1.00 90.56 89 ASN A CA 1
ATOM 729 C C . ASN A 1 89 ? -8.065 6.905 10.962 1.00 90.56 89 ASN A C 1
ATOM 731 O O . ASN A 1 89 ? -8.610 7.586 11.830 1.00 90.56 89 ASN A O 1
ATOM 735 N N . ARG A 1 90 ? -7.044 6.096 11.263 1.00 89.75 90 ARG A N 1
ATOM 736 C CA . ARG A 1 90 ? -6.503 5.999 12.620 1.00 89.75 90 ARG A CA 1
ATOM 737 C C . ARG A 1 90 ? -5.828 7.324 13.030 1.00 89.75 90 ARG A C 1
ATOM 739 O O . ARG A 1 90 ? -4.938 7.772 12.307 1.00 89.75 90 ARG A O 1
ATOM 746 N N . PRO A 1 91 ? -6.141 7.881 14.216 1.00 90.88 91 PRO A N 1
ATOM 747 C CA . PRO A 1 91 ? -5.430 9.030 14.778 1.00 90.88 91 PRO A CA 1
ATOM 748 C C . PRO A 1 91 ? -3.914 8.800 14.894 1.00 90.88 91 PRO A C 1
ATOM 750 O O . PRO A 1 91 ? -3.461 7.773 15.414 1.00 90.88 91 PRO A O 1
ATOM 753 N N . LEU A 1 92 ? -3.130 9.761 14.406 1.00 90.44 92 LEU A N 1
ATOM 754 C CA . LEU A 1 92 ? -1.672 9.847 14.544 1.00 90.44 92 LEU A CA 1
ATOM 755 C C . LEU A 1 92 ? -1.264 10.802 15.666 1.00 90.44 92 LEU A C 1
ATOM 757 O O . LEU A 1 92 ? -0.206 10.608 16.260 1.00 90.44 92 LEU A O 1
ATOM 761 N N . THR A 1 93 ? -2.091 11.807 15.954 1.00 88.12 93 THR A N 1
ATOM 762 C CA . THR A 1 93 ? -1.861 12.785 17.018 1.00 88.12 93 THR A CA 1
ATOM 763 C C . THR A 1 93 ? -2.816 12.560 18.179 1.00 88.12 93 THR A C 1
ATOM 765 O O . THR A 1 93 ? -3.925 12.049 18.016 1.00 88.12 93 THR A O 1
ATOM 768 N N . TYR A 1 94 ? -2.365 12.944 19.368 1.00 83.62 94 TYR A N 1
ATOM 769 C CA . TYR A 1 94 ? -3.248 13.108 20.511 1.00 83.62 94 TYR A CA 1
ATOM 770 C C . TYR A 1 94 ? -4.045 14.404 20.344 1.00 83.62 94 TYR A C 1
ATOM 772 O O . TYR A 1 94 ? -3.493 15.411 19.900 1.00 83.62 94 TYR A O 1
ATOM 780 N N . VAL A 1 95 ? -5.322 14.367 20.709 1.00 80.62 95 VAL A N 1
ATOM 781 C CA . VAL A 1 95 ? -6.185 15.546 20.797 1.00 80.62 95 VAL A CA 1
ATOM 782 C C . VAL A 1 95 ? -6.496 15.763 22.266 1.00 80.62 95 VAL A C 1
ATOM 784 O O . VAL A 1 95 ? -6.910 14.834 22.959 1.00 80.62 95 VAL A O 1
ATOM 787 N N . GLN A 1 96 ? -6.267 16.980 22.747 1.00 72.94 96 GLN A N 1
ATOM 788 C CA . GLN A 1 96 ? -6.662 17.372 24.090 1.00 72.94 96 GLN A CA 1
ATOM 789 C C . GLN A 1 96 ? -8.140 17.768 24.076 1.00 72.94 96 GLN A C 1
ATOM 791 O O . GLN A 1 96 ? -8.566 18.522 23.209 1.00 72.94 96 GLN A O 1
ATOM 796 N N . ASN A 1 97 ? -8.914 17.277 25.046 1.00 64.88 97 ASN A N 1
ATOM 797 C CA . ASN A 1 97 ? -10.313 17.667 25.209 1.00 64.88 97 ASN A CA 1
ATOM 798 C C . ASN A 1 97 ? -10.369 19.123 25.709 1.00 64.88 97 ASN A C 1
ATOM 800 O O . ASN A 1 97 ? -10.272 19.370 26.912 1.00 64.88 97 ASN A O 1
ATOM 804 N N . GLY A 1 98 ? -10.441 20.074 24.780 1.00 68.56 98 GLY A N 1
ATOM 805 C CA . GLY A 1 98 ? -10.653 21.501 25.022 1.00 68.56 98 GLY A CA 1
ATOM 806 C C . GLY A 1 98 ? -11.972 21.981 24.412 1.00 68.56 98 GLY A C 1
ATOM 807 O O . GLY A 1 98 ? -12.698 21.203 23.804 1.00 68.56 98 GLY A O 1
ATOM 808 N N . ILE A 1 99 ? -12.281 23.268 24.597 1.00 62.69 99 ILE A N 1
ATOM 809 C CA . ILE A 1 99 ? -13.484 23.914 24.036 1.00 62.69 99 ILE A CA 1
ATOM 810 C C . ILE A 1 99 ? -13.394 24.010 22.500 1.00 62.69 99 ILE A C 1
ATOM 812 O O . ILE A 1 99 ? -14.419 24.001 21.826 1.00 62.69 99 ILE A O 1
ATOM 816 N N . ASP A 1 100 ? -12.176 24.022 21.953 1.00 65.25 100 ASP A N 1
ATOM 817 C CA . ASP A 1 100 ? -11.929 23.886 20.521 1.00 65.25 100 ASP A CA 1
ATOM 818 C C . ASP A 1 100 ? -11.814 22.397 20.162 1.00 65.25 100 ASP A C 1
ATOM 820 O O . ASP A 1 100 ? -10.865 21.715 20.561 1.00 65.25 100 ASP A O 1
ATOM 824 N N . GLU A 1 101 ? -12.788 21.877 19.412 1.00 64.06 101 GLU A N 1
ATOM 825 C CA . GLU A 1 101 ? -12.775 20.513 18.872 1.00 64.06 101 GLU A CA 1
ATOM 826 C C . GLU A 1 101 ? -11.669 20.371 17.817 1.00 64.06 101 GLU A C 1
ATOM 828 O O . GLU A 1 101 ? -11.888 20.510 16.613 1.00 64.06 101 GLU A O 1
ATOM 833 N N . GLN A 1 102 ? -10.441 20.115 18.260 1.00 72.00 102 GLN A N 1
ATOM 834 C CA . GLN A 1 102 ? -9.329 19.916 17.342 1.00 72.00 102 GLN A CA 1
ATOM 835 C C . GLN A 1 102 ? -9.350 18.489 16.784 1.00 72.00 102 GLN A C 1
ATOM 837 O O . GLN A 1 102 ? -9.287 17.515 17.527 1.00 72.00 102 GLN A O 1
ATOM 842 N N . GLU A 1 103 ? -9.437 18.335 15.464 1.00 80.88 103 GLU A N 1
ATOM 843 C CA . GLU A 1 103 ? -9.451 17.006 14.849 1.00 80.88 103 GLU A CA 1
ATOM 844 C C . GLU A 1 103 ? -8.065 16.337 14.911 1.00 80.88 103 GLU A C 1
ATOM 846 O O . GLU A 1 103 ? -7.025 16.964 14.688 1.00 80.88 103 GLU A O 1
ATOM 851 N N . ALA A 1 104 ? -8.040 15.030 15.190 1.00 88.12 104 ALA A N 1
ATOM 852 C CA . ALA A 1 104 ? -6.804 14.262 15.176 1.00 88.12 104 ALA A CA 1
ATOM 853 C C . ALA A 1 104 ? -6.288 14.077 13.743 1.00 88.12 104 ALA A C 1
ATOM 855 O O . ALA A 1 104 ? -7.018 13.633 12.855 1.00 88.12 104 ALA A O 1
ATOM 856 N N . LEU A 1 105 ? -4.992 14.308 13.529 1.00 90.75 105 LEU A N 1
ATOM 857 C CA . LEU A 1 105 ? -4.369 14.069 12.232 1.00 90.75 105 LEU A CA 1
ATOM 858 C C . LEU A 1 105 ? -4.395 12.566 11.918 1.00 90.75 105 LEU A C 1
ATOM 860 O O . LEU A 1 105 ? -4.087 11.745 12.780 1.00 90.75 105 LEU A O 1
ATOM 864 N N . THR A 1 106 ? -4.723 12.186 10.684 1.00 92.12 106 THR A N 1
ATOM 865 C CA . THR A 1 106 ? -4.795 10.779 10.239 1.00 92.12 106 THR A CA 1
ATOM 866 C C . THR A 1 106 ? -3.965 10.586 8.968 1.00 92.12 106 THR A C 1
ATOM 868 O O . THR A 1 106 ? -3.635 11.571 8.302 1.00 92.12 106 THR A O 1
ATOM 871 N N . PRO A 1 107 ? -3.625 9.344 8.577 1.00 93.25 107 PRO A N 1
ATOM 872 C CA . PRO A 1 107 ? -2.995 9.096 7.281 1.00 93.25 107 PRO A CA 1
ATOM 873 C C . PRO A 1 107 ? -3.786 9.669 6.094 1.00 93.25 107 PRO A C 1
ATOM 875 O O . PRO A 1 107 ? -3.188 10.235 5.182 1.00 93.25 107 PRO A O 1
ATOM 878 N N . ASN A 1 108 ? -5.122 9.600 6.124 1.00 93.56 108 ASN A N 1
ATOM 879 C CA . ASN A 1 108 ? -5.964 10.210 5.091 1.00 93.56 108 ASN A CA 1
ATOM 880 C C . ASN A 1 108 ? -5.801 11.734 5.016 1.00 93.56 108 ASN A C 1
ATOM 882 O O . ASN A 1 108 ? -5.745 12.274 3.912 1.00 93.56 108 ASN A O 1
ATOM 886 N N . HIS A 1 109 ? -5.636 12.421 6.152 1.00 92.69 109 HIS A N 1
ATOM 887 C CA . HIS A 1 109 ? -5.317 13.851 6.147 1.00 92.69 109 HIS A CA 1
ATOM 888 C C . HIS A 1 109 ? -4.003 14.142 5.422 1.00 92.69 109 HIS A C 1
ATOM 890 O O . HIS A 1 109 ? -3.933 15.089 4.647 1.00 92.69 109 HIS A O 1
ATOM 896 N N . MET A 1 110 ? -2.975 13.313 5.619 1.0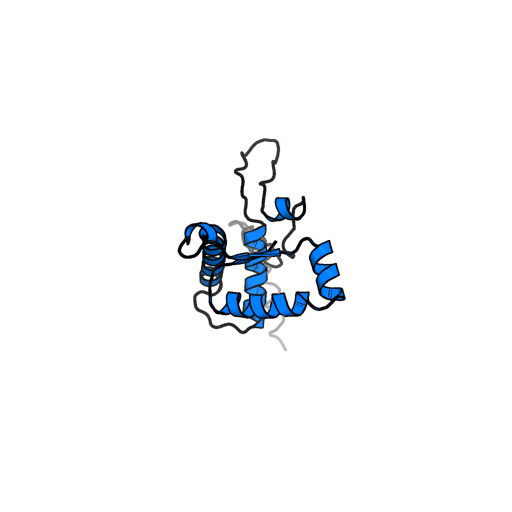0 91.94 110 MET A N 1
ATOM 897 C CA . MET A 1 110 ? -1.695 13.489 4.926 1.00 91.94 110 MET A CA 1
ATOM 898 C C . MET A 1 110 ? -1.798 13.225 3.420 1.00 91.94 110 MET A C 1
ATOM 900 O O . MET A 1 110 ? -1.122 13.890 2.641 1.00 91.94 110 MET A O 1
ATOM 904 N N . LEU A 1 111 ? -2.625 12.261 3.008 1.00 91.81 111 LEU A N 1
ATOM 905 C CA . LEU A 1 111 ? -2.732 11.861 1.605 1.00 91.81 111 LEU A CA 1
ATOM 906 C C . LEU A 1 111 ? -3.665 12.769 0.788 1.00 91.81 111 LEU A C 1
ATOM 908 O O . LEU A 1 111 ? -3.390 13.035 -0.379 1.00 91.81 111 LEU A O 1
ATOM 912 N N . PHE A 1 112 ? -4.757 13.243 1.389 1.00 91.31 112 PHE A N 1
ATOM 913 C CA . PHE A 1 112 ? -5.821 13.971 0.686 1.00 91.31 112 PHE A CA 1
ATOM 914 C C . PHE A 1 112 ? -6.029 15.403 1.182 1.00 91.31 112 PHE A C 1
ATOM 916 O O . PHE A 1 112 ? -6.844 16.127 0.614 1.00 91.31 112 PHE A O 1
ATOM 923 N N . GLY A 1 113 ? -5.348 15.810 2.256 1.00 89.44 113 GLY A N 1
ATOM 924 C CA . GLY A 1 113 ? -5.525 17.124 2.881 1.00 89.44 113 GLY A CA 1
ATOM 925 C C . GLY A 1 113 ? -6.855 17.297 3.619 1.00 89.44 113 GLY A C 1
ATOM 926 O O . GLY A 1 113 ? -7.157 18.394 4.075 1.00 89.44 113 GLY A O 1
ATOM 927 N N . ARG A 1 114 ? -7.671 16.241 3.725 1.00 85.06 114 ARG A N 1
ATOM 928 C CA . ARG A 1 114 ? -8.998 16.271 4.351 1.00 85.06 114 ARG A CA 1
ATOM 929 C C . ARG A 1 114 ? -9.383 14.913 4.918 1.00 85.06 114 ARG A C 1
ATOM 931 O O . ARG A 1 114 ? -8.824 13.885 4.523 1.00 85.06 114 ARG A O 1
ATOM 938 N N . ARG A 1 115 ? -10.394 14.910 5.781 1.00 81.94 115 ARG A N 1
ATOM 939 C CA . ARG A 1 115 ? -11.010 13.687 6.283 1.00 81.94 115 ARG A CA 1
ATOM 940 C C . ARG A 1 115 ? -11.702 12.928 5.149 1.00 81.94 115 ARG A C 1
ATOM 942 O O . ARG A 1 115 ? -12.388 13.516 4.307 1.00 81.94 115 ARG A O 1
ATOM 949 N N . ILE A 1 116 ? -11.530 11.609 5.141 1.00 83.88 116 ILE A N 1
ATOM 950 C CA . ILE A 1 116 ? -12.322 10.700 4.313 1.00 83.88 116 ILE A CA 1
ATOM 951 C C . ILE A 1 116 ? -13.244 9.925 5.238 1.00 83.88 116 ILE A C 1
ATOM 953 O O . ILE A 1 116 ? -12.794 9.074 6.008 1.00 83.88 116 ILE A O 1
ATOM 957 N N . GLU A 1 117 ? -14.538 10.209 5.135 1.00 73.12 117 GLU A N 1
ATOM 958 C CA . GLU A 1 117 ? -15.545 9.415 5.821 1.00 73.12 117 GLU A CA 1
ATOM 959 C C . GLU A 1 117 ? -15.554 7.999 5.239 1.00 73.12 117 GLU A C 1
ATOM 961 O O . GLU A 1 117 ? -15.698 7.836 4.022 1.00 73.12 117 GLU A O 1
ATOM 966 N N . PRO A 1 118 ? -15.391 6.957 6.069 1.00 66.50 118 PRO A N 1
ATOM 967 C CA . PRO A 1 118 ? -15.691 5.614 5.615 1.00 66.50 118 PRO A CA 1
ATOM 968 C C . PRO A 1 118 ? -17.184 5.538 5.250 1.00 66.50 118 PRO A C 1
ATOM 970 O O . PRO A 1 118 ? -18.018 6.168 5.899 1.00 66.50 118 PRO A O 1
ATOM 973 N N . PHE A 1 119 ? -17.494 4.777 4.196 1.00 58.22 119 PHE A N 1
ATOM 974 C CA . PHE A 1 119 ? -18.845 4.504 3.681 1.00 58.22 119 PHE A CA 1
ATOM 975 C C . PHE A 1 119 ? -19.867 4.294 4.821 1.00 58.22 119 PHE A C 1
ATOM 977 O O . PHE A 1 119 ? -19.487 3.712 5.845 1.00 58.22 119 PHE A O 1
ATOM 984 N N . PRO A 1 120 ? -21.123 4.785 4.703 1.00 51.34 120 PRO A N 1
ATOM 985 C CA . PRO A 1 120 ? -21.949 5.084 5.864 1.00 51.34 120 PRO A CA 1
ATOM 986 C C . PRO A 1 120 ? -22.128 3.864 6.758 1.00 51.34 120 PRO A C 1
ATOM 988 O O . PRO A 1 120 ? -22.403 2.754 6.302 1.00 51.34 120 PRO A O 1
ATOM 991 N N . ALA A 1 121 ? -21.959 4.105 8.055 1.00 48.19 121 ALA A N 1
ATOM 992 C CA . ALA A 1 121 ? -22.163 3.139 9.114 1.00 48.19 121 ALA A CA 1
ATOM 993 C C . ALA A 1 121 ? -23.642 2.726 9.176 1.00 48.19 121 ALA A C 1
ATOM 995 O O . ALA A 1 121 ? -24.382 3.177 10.042 1.00 48.19 121 ALA A O 1
ATOM 996 N N . ILE A 1 122 ? -24.071 1.826 8.291 1.00 46.50 122 ILE A N 1
ATOM 997 C CA . ILE A 1 122 ? -25.425 1.246 8.309 1.00 46.50 122 ILE A CA 1
ATOM 998 C C . ILE A 1 122 ? -25.677 0.434 9.601 1.00 46.50 122 ILE A C 1
ATOM 1000 O O . ILE A 1 122 ? -26.799 0.040 9.880 1.00 46.50 122 ILE A O 1
ATOM 1004 N N . LEU A 1 123 ? -24.672 0.237 10.463 1.00 45.59 123 LEU A N 1
ATOM 1005 C CA . LEU A 1 123 ? -24.801 -0.574 11.677 1.00 45.59 123 LEU A CA 1
ATOM 1006 C C . LEU A 1 123 ? -24.549 0.172 12.998 1.00 45.59 123 LEU A C 1
ATOM 1008 O O . LEU A 1 123 ? -24.639 -0.455 14.048 1.00 45.59 123 LEU A O 1
ATOM 1012 N N . SER A 1 124 ? -24.255 1.481 13.002 1.00 46.00 124 SER A N 1
ATOM 1013 C CA . SER A 1 124 ? -24.098 2.225 14.273 1.00 46.00 124 SER A CA 1
ATOM 1014 C C . SER A 1 124 ? -25.378 2.905 14.765 1.00 46.00 124 SER A C 1
ATOM 1016 O O . SER A 1 124 ? -25.411 3.382 15.898 1.00 46.00 124 SER A O 1
ATOM 1018 N N . GLN A 1 125 ? -26.427 2.946 13.938 1.00 38.69 125 GLN A N 1
ATOM 1019 C CA . GLN A 1 125 ? -27.735 3.473 14.335 1.00 38.69 125 GLN A CA 1
ATOM 1020 C C . GLN A 1 125 ? -28.625 2.405 14.990 1.00 38.69 125 GLN A C 1
ATOM 1022 O O . GLN A 1 125 ? -29.417 2.747 15.856 1.00 38.69 125 GLN A O 1
ATOM 1027 N N . SER A 1 126 ? -28.423 1.113 14.699 1.00 36.53 126 SER A N 1
ATOM 1028 C C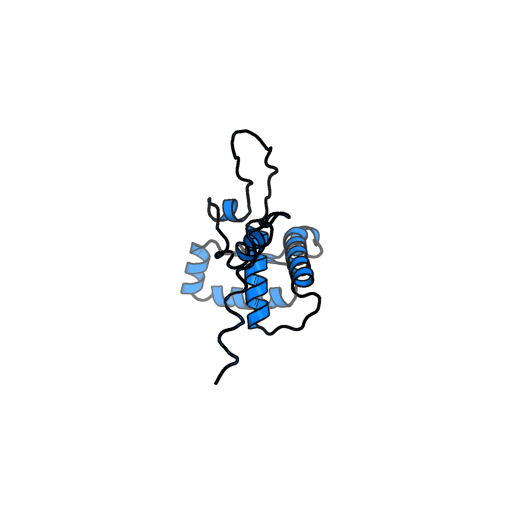A . SER A 1 126 ? -29.219 0.034 15.311 1.00 36.53 126 SER A CA 1
ATOM 1029 C C . SER A 1 126 ? -28.890 -0.218 16.790 1.00 36.53 126 SER A C 1
ATOM 1031 O O . SER A 1 126 ? -29.765 -0.636 17.540 1.00 36.53 126 SER A O 1
ATOM 1033 N N . SER A 1 127 ? -27.661 0.048 17.242 1.00 39.31 127 SER A N 1
ATOM 1034 C CA . SER A 1 127 ? -27.273 -0.163 18.644 1.00 39.31 127 SER A CA 1
ATOM 1035 C C . SER A 1 127 ? -27.595 1.020 19.559 1.00 39.31 127 SER A C 1
ATOM 1037 O O . SER A 1 127 ? -27.662 0.834 20.765 1.00 39.31 127 SER A O 1
ATOM 1039 N N . LYS A 1 128 ? -27.846 2.220 19.016 1.00 35.69 128 LYS A N 1
ATOM 1040 C CA . LYS A 1 128 ? -28.240 3.387 19.826 1.00 35.69 128 LYS A CA 1
ATOM 1041 C C . LYS A 1 128 ? -29.743 3.462 20.118 1.00 35.69 128 LYS A C 1
ATOM 1043 O O . LYS A 1 128 ? -30.119 4.153 21.056 1.00 35.69 128 LYS A O 1
ATOM 1048 N N . GLU A 1 129 ? -30.586 2.752 19.366 1.00 36.34 129 GLU A N 1
ATOM 1049 C CA . GLU A 1 129 ? -32.033 2.687 19.638 1.00 36.34 129 GLU A CA 1
ATOM 1050 C C . GLU A 1 129 ? -32.415 1.656 20.712 1.00 36.34 129 GLU A C 1
ATOM 1052 O O . GLU A 1 129 ? -33.495 1.763 21.287 1.00 36.34 129 GLU A O 1
ATOM 1057 N N . LEU A 1 130 ? -31.544 0.691 21.038 1.00 37.41 130 LEU A N 1
ATOM 1058 C CA . LEU A 1 130 ? -31.861 -0.344 22.034 1.00 37.41 130 LEU A CA 1
ATOM 1059 C C . LEU A 1 130 ? -31.526 0.048 23.486 1.00 37.41 130 LEU A C 1
ATOM 1061 O O . LEU A 1 130 ? -32.052 -0.567 24.40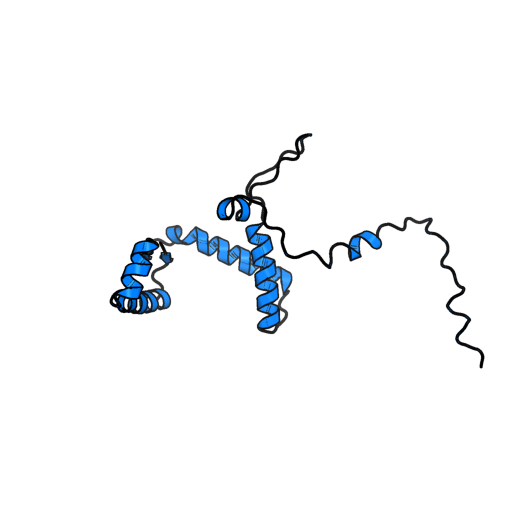7 1.00 37.41 130 LEU A O 1
ATOM 1065 N N . ASP A 1 131 ? -30.715 1.090 23.691 1.00 38.19 131 ASP A N 1
ATOM 1066 C CA . ASP A 1 131 ? -30.260 1.527 25.023 1.00 38.19 131 ASP A CA 1
ATOM 1067 C C . ASP A 1 131 ? -31.083 2.703 25.600 1.00 38.19 131 ASP A C 1
ATOM 1069 O O . ASP A 1 131 ? -30.764 3.218 26.671 1.00 38.19 131 ASP A O 1
ATOM 1073 N N . TYR A 1 132 ? -32.143 3.155 24.911 1.00 40.59 132 TYR A N 1
ATOM 1074 C CA . TYR A 1 132 ? -32.943 4.319 25.336 1.00 40.59 132 TYR A CA 1
ATOM 1075 C C . TYR A 1 132 ? -34.157 3.977 26.224 1.00 40.59 132 TYR A C 1
ATOM 1077 O O . TYR A 1 132 ? -34.762 4.873 26.812 1.00 40.59 132 TYR A O 1
ATOM 1085 N N . TYR A 1 133 ? -34.507 2.701 26.397 1.00 40.16 133 TYR A N 1
ATOM 1086 C CA . TYR A 1 133 ? -35.579 2.318 27.319 1.00 40.16 133 TYR A CA 1
ATOM 1087 C C . TYR A 1 133 ? -35.016 2.066 28.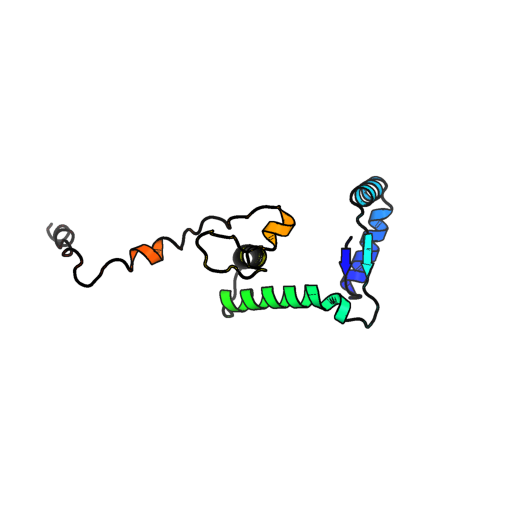721 1.00 40.16 133 TYR A C 1
ATOM 1089 O O . TYR A 1 133 ? -34.563 0.972 29.051 1.00 40.16 133 TYR A O 1
ATOM 1097 N N . GLY A 1 134 ? -35.046 3.108 29.556 1.00 50.22 134 GLY A N 1
ATOM 1098 C CA . GLY A 1 134 ? -34.964 2.956 31.009 1.00 50.22 134 GLY A CA 1
ATOM 1099 C C . GLY A 1 134 ? -36.162 2.166 31.570 1.00 50.22 134 GLY A C 1
ATOM 1100 O O . GLY A 1 134 ? -37.096 1.856 30.828 1.00 50.22 134 GLY A O 1
ATOM 1101 N N . PRO A 1 135 ? -36.170 1.852 32.878 1.00 53.00 135 PRO A N 1
ATOM 1102 C CA . PRO A 1 135 ? -37.173 0.987 33.516 1.00 53.00 135 PRO A CA 1
ATOM 1103 C C . PRO A 1 135 ? -38.637 1.460 33.403 1.00 53.00 135 PRO A C 1
ATOM 1105 O O . PRO A 1 135 ? -39.533 0.675 33.693 1.00 53.00 135 PRO A O 1
ATOM 1108 N N . ASP A 1 136 ? -38.883 2.683 32.924 1.00 58.44 136 ASP A N 1
ATOM 1109 C CA . ASP A 1 136 ? -40.209 3.299 32.784 1.00 58.44 136 ASP A CA 1
ATOM 1110 C C . ASP A 1 136 ? -40.613 3.525 31.309 1.00 58.44 136 ASP A C 1
ATOM 1112 O O . ASP A 1 136 ? -41.169 4.563 30.941 1.00 58.44 136 ASP A O 1
ATOM 1116 N N . GLY A 1 137 ? -40.307 2.569 30.427 1.00 57.03 137 GLY A N 1
ATOM 1117 C CA . GLY A 1 137 ? -40.803 2.580 29.046 1.00 57.03 137 GLY A CA 1
ATOM 1118 C C . GLY A 1 137 ? -42.342 2.513 28.969 1.00 57.03 137 GLY A C 1
ATOM 1119 O O . GLY A 1 137 ? -42.974 1.916 29.845 1.00 57.03 137 GLY A O 1
ATOM 1120 N N . PRO A 1 138 ? -42.976 3.106 27.936 1.00 50.00 138 PRO A N 1
ATOM 1121 C CA . PRO A 1 138 ? -44.427 3.069 27.781 1.00 50.00 138 PRO A CA 1
ATOM 1122 C C . PRO A 1 138 ? -44.926 1.617 27.672 1.00 50.00 138 PRO A C 1
ATOM 1124 O O . PRO A 1 138 ? -44.236 0.778 27.084 1.00 50.00 138 PRO A O 1
ATOM 1127 N N . PRO A 1 139 ? -46.114 1.299 28.221 1.00 47.81 139 PRO A N 1
ATOM 1128 C CA . PRO A 1 139 ? -46.621 -0.064 28.232 1.00 47.81 139 PRO A CA 1
ATOM 1129 C C . PRO A 1 139 ? -46.771 -0.588 26.803 1.00 47.81 139 PRO A C 1
ATOM 1131 O O . PRO A 1 139 ? -47.294 0.095 25.919 1.00 47.81 139 PRO A O 1
ATOM 1134 N N . ILE A 1 140 ? -46.2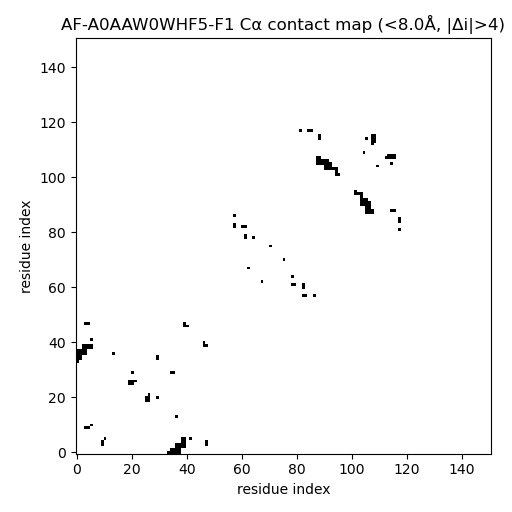99 -1.818 26.593 1.00 50.62 140 ILE A N 1
ATOM 1135 C CA . ILE A 1 140 ? -46.445 -2.557 25.340 1.00 50.62 140 ILE A CA 1
ATOM 1136 C C . ILE A 1 140 ? -47.939 -2.608 25.017 1.00 50.62 140 ILE A C 1
ATOM 1138 O O . ILE A 1 140 ? -48.724 -3.158 25.787 1.00 50.62 140 ILE A O 1
ATOM 1142 N N . ASN A 1 141 ? -48.337 -2.009 23.895 1.00 37.97 141 ASN A N 1
ATOM 1143 C CA . ASN A 1 141 ? -49.722 -2.051 23.455 1.00 37.97 141 ASN A CA 1
ATOM 1144 C C . ASN A 1 141 ? -50.051 -3.488 23.009 1.00 37.97 141 ASN A C 1
ATOM 1146 O O . ASN A 1 141 ? -49.710 -3.911 21.904 1.00 37.97 141 ASN A O 1
ATOM 1150 N N . GLU A 1 142 ? -50.670 -4.253 23.906 1.00 45.25 142 GLU A N 1
ATOM 1151 C CA . GLU A 1 142 ? -51.015 -5.676 23.766 1.00 45.25 142 GLU A CA 1
ATOM 1152 C C . GLU A 1 142 ? -52.130 -5.956 22.729 1.00 45.25 142 GLU A C 1
ATOM 1154 O O . GLU A 1 142 ? -52.610 -7.085 22.604 1.00 45.25 142 GLU A O 1
ATOM 1159 N N . GLU A 1 143 ? -52.552 -4.961 21.945 1.00 45.28 143 GLU A N 1
ATOM 1160 C CA . GLU A 1 143 ? -53.709 -5.081 21.049 1.00 45.28 143 GLU A CA 1
ATOM 1161 C C . GLU A 1 143 ? -53.430 -5.674 19.659 1.00 45.28 143 GLU A C 1
ATOM 1163 O O . GLU A 1 143 ? -54.377 -5.991 18.940 1.00 45.28 143 GLU A O 1
ATOM 1168 N N . LEU A 1 144 ? -52.178 -5.944 19.275 1.00 44.16 144 LEU A N 1
ATOM 1169 C CA . LEU A 1 144 ? -51.878 -6.529 17.953 1.00 44.16 144 LEU A CA 1
ATOM 1170 C C . LEU A 1 144 ? -51.744 -8.061 17.915 1.00 44.16 144 LEU A C 1
ATOM 1172 O O . LEU A 1 144 ? -51.619 -8.627 16.831 1.00 44.16 144 LEU A O 1
ATOM 1176 N N . HIS A 1 145 ? -51.868 -8.757 19.052 1.00 39.97 145 HIS A N 1
ATOM 1177 C CA . HIS A 1 145 ? -51.795 -10.228 19.103 1.00 39.97 145 HIS A CA 1
ATOM 1178 C C . HIS A 1 145 ? -53.142 -10.957 19.269 1.00 39.97 145 HIS A C 1
ATOM 1180 O O . HIS A 1 145 ? -53.161 -12.188 19.287 1.00 39.97 145 HIS A O 1
ATOM 1186 N N . ARG A 1 146 ? -54.287 -10.256 19.325 1.00 44.44 146 ARG A N 1
ATOM 1187 C CA . ARG A 1 146 ? -55.618 -10.903 19.435 1.00 44.44 146 ARG A CA 1
ATOM 1188 C C . ARG A 1 146 ? -56.466 -10.929 18.158 1.00 44.44 146 ARG A C 1
ATOM 1190 O O . ARG A 1 146 ? -57.547 -11.507 18.190 1.00 44.44 146 ARG A O 1
ATOM 1197 N N . SER A 1 147 ? -55.995 -10.401 17.027 1.00 47.53 147 SER A N 1
ATOM 1198 C CA . SER A 1 147 ? -56.787 -10.364 15.781 1.00 47.53 147 SER A CA 1
ATOM 1199 C C . SER A 1 147 ? -56.527 -11.506 14.785 1.00 47.53 147 SER A C 1
ATOM 1201 O O . SER A 1 147 ? -57.101 -11.487 13.704 1.00 47.53 147 SER A O 1
ATOM 1203 N N . HIS A 1 148 ? -55.724 -12.523 15.129 1.00 46.03 148 HIS A N 1
ATOM 1204 C CA . HIS A 1 148 ? -55.450 -13.672 14.240 1.00 46.03 148 HIS A CA 1
ATOM 1205 C C . HIS A 1 148 ? -55.937 -15.035 14.757 1.00 46.03 148 HIS A C 1
ATOM 1207 O O . HIS A 1 148 ? -55.554 -16.065 14.218 1.00 46.03 148 HIS A O 1
ATOM 1213 N N . ASN A 1 149 ? -56.818 -15.071 15.763 1.00 45.38 149 ASN A N 1
ATOM 1214 C CA . ASN A 1 149 ? -57.486 -16.313 16.172 1.00 45.38 149 ASN A CA 1
ATOM 1215 C C . ASN A 1 149 ? -58.982 -16.085 16.422 1.00 45.38 149 ASN A C 1
ATOM 1217 O O . ASN A 1 149 ? -59.463 -16.119 17.556 1.00 45.38 149 ASN A O 1
ATOM 1221 N N . ARG A 1 150 ? -59.712 -15.817 15.336 1.00 41.44 150 ARG A N 1
ATOM 1222 C CA . ARG A 1 150 ? -61.120 -16.195 15.163 1.00 41.44 150 ARG A CA 1
ATOM 1223 C C . ARG A 1 150 ? -61.548 -15.918 13.720 1.00 41.44 150 ARG A C 1
ATOM 1225 O O . ARG A 1 150 ? -61.925 -14.795 13.402 1.00 41.44 150 ARG A O 1
ATOM 1232 N N . LEU A 1 151 ? -61.430 -16.946 12.882 1.00 42.50 151 LEU A N 1
ATOM 1233 C CA . LEU A 1 151 ? -62.451 -17.539 12.002 1.00 42.50 151 LEU A CA 1
ATOM 1234 C C . LEU A 1 151 ? -61.761 -18.514 11.044 1.00 42.50 151 LEU A C 1
ATOM 1236 O O . LEU A 1 151 ? -60.806 -18.086 10.363 1.00 42.50 151 LEU A O 1
#

Sequence (151 aa):
MIISDNGTSFRAADKVFRNLRDNGEVREHLKRIECEWRFIAPRAPWQGGFYERMVGTVKRCIRKVLHGRRVSCDELRTVLVEIEARVNNRPLTYVQNGIDEQEALTPNHMLFGRRIEPFPAILSQSSKELDYYGPDGPPINEELHRSHNRL

Radius of gyration: 26.01 Å; Cα contacts (8 Å, |Δi|>4): 87; chains: 1; bounding box: 84×43×59 Å

Secondary structure (DSSP, 8-state):
-EEE---HHHHHHHHHHHHHTTSHHHHHHHHHTT--EEEPPTT-GGGGHHHHHHHHHHHHHHHHHHTT----HHHHHHHHHHHHHHHHTS--S-----SS-PPPP-HHHHHHSS----S--TTSSTTTSSS---TTPPPP-GGGSSSSS--

Foldseek 3Di:
DAEDEPDPVVVVVVVVVVVQCVDPVSVVVCVVVVDDYDYDDPPCCVVVVVVVVVVVQLVVQCCVVCVPPDDDPVVVVVSSLVSVLCQQADFPDDDDPDPDPDDGDGNCCVVPVDDDDDDDCPPPVVVVVVPPDDPDDDDDPPPPPPPPPDD

Mean predicted aligned error: 13.36 Å

Organism: Cherax quadricarinatus (NCBI:txid27406)

InterPro domains:
  IPR001584 Integrase, catalytic core [PS50994] (1-115)
  IPR012337 Ribonuclease H-like superfamily [SSF53098] (1-94)
  IPR036397 Ribonuclease H superfamily [G3DSA:3.30.420.10] (1-132)

pLDDT: mean 79.85, std 19.7, range [35.69, 96.62]

Nearest PDB structures (foldseek):
  6voy-assembly1_D  TM=5.552E-01  e=8.290E-03  Saccharolobus solfataricus P2
  8fnj-assembly1_G  TM=6.778E-01  e=3.939E-02  Homo sapiens
  6rwl-assembly1_A  TM=6.857E-01  e=6.773E-02  Simian immunodeficiency virus
  8fnl-assembly1_G  TM=6.728E-01  e=1.165E-01  Homo sapiens
  5u1c-assembly1_C  TM=6.637E-01  e=1.165E-01  Saccharolobus solfataricus